Protein AF-A0A919TKI8-F1 (afdb_monomer)

Sequence (106 aa):
MTQDWRGAWTAALDELEMDVAAVEAMLADERRHAETPPADIWKPPTELGALPLELKPRADEILTRQLAAAQEIARRLTANRQQAAATARIETGEAVKRPVYLDCAM

Radius of gyration: 24.61 Å; Cα contacts (8 Å, |Δi|>4): 24; chains: 1; bounding box: 55×45×71 Å

Structure (mmCIF, N/CA/C/O backbone):
data_AF-A0A919TKI8-F1
#
_entry.id   AF-A0A919TKI8-F1
#
loop_
_atom_site.group_PDB
_atom_site.id
_atom_site.type_symbol
_atom_site.label_atom_id
_atom_site.label_alt_id
_atom_site.label_comp_id
_atom_site.label_asym_id
_atom_site.label_entity_id
_atom_site.label_seq_id
_atom_site.pdbx_PDB_ins_code
_atom_site.Cartn_x
_atom_site.Cartn_y
_atom_site.Cartn_z
_atom_site.occupancy
_atom_site.B_iso_or_equiv
_atom_site.auth_seq_id
_atom_site.auth_comp_id
_atom_site.auth_asym_id
_atom_site.auth_atom_id
_atom_site.pdbx_PDB_model_num
ATOM 1 N N . MET A 1 1 ? 21.133 -4.401 -24.191 1.00 53.56 1 MET A N 1
ATOM 2 C CA . MET A 1 1 ? 21.408 -4.029 -22.783 1.00 53.56 1 MET A CA 1
ATOM 3 C C . MET A 1 1 ? 20.347 -3.084 -22.208 1.00 53.56 1 MET A C 1
ATOM 5 O O . MET A 1 1 ? 19.854 -3.367 -21.134 1.00 53.56 1 MET A O 1
ATOM 9 N N . THR A 1 2 ? 19.896 -2.029 -22.902 1.00 58.88 2 THR A N 1
ATOM 10 C CA . THR A 1 2 ? 18.785 -1.154 -22.435 1.00 58.88 2 THR A CA 1
ATOM 11 C C . THR A 1 2 ? 17.415 -1.836 -22.364 1.00 58.88 2 THR A C 1
ATOM 13 O O . THR A 1 2 ? 16.582 -1.467 -21.541 1.00 58.88 2 THR A O 1
ATOM 16 N N . GLN A 1 3 ? 17.169 -2.829 -23.220 1.00 63.25 3 GLN A N 1
ATOM 17 C CA . GLN A 1 3 ? 15.913 -3.585 -23.228 1.00 63.25 3 GLN A CA 1
ATOM 18 C C . GLN A 1 3 ? 15.771 -4.506 -22.006 1.00 63.25 3 GLN A C 1
ATOM 20 O O . GLN A 1 3 ? 14.661 -4.703 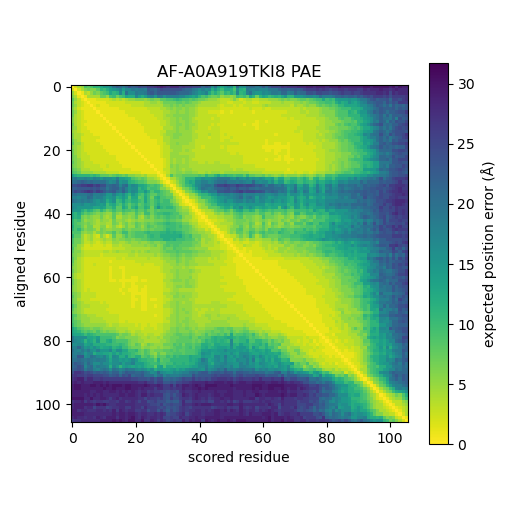-21.532 1.00 63.25 3 GLN A O 1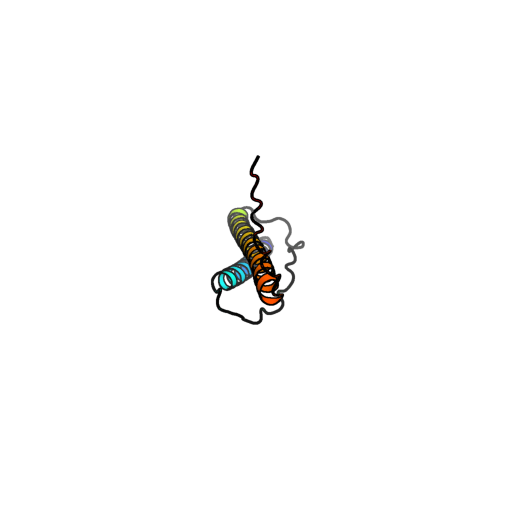
ATOM 25 N N . ASP A 1 4 ? 16.897 -4.978 -21.468 1.00 83.19 4 ASP A N 1
ATOM 26 C CA . ASP A 1 4 ? 16.961 -5.819 -20.269 1.00 83.19 4 ASP A CA 1
ATOM 27 C C . ASP A 1 4 ? 16.626 -4.999 -19.012 1.00 83.19 4 ASP A C 1
ATOM 29 O O . ASP A 1 4 ? 15.726 -5.330 -18.250 1.00 83.19 4 ASP A O 1
ATOM 33 N N . TRP A 1 5 ? 17.230 -3.813 -18.892 1.00 87.19 5 TRP A N 1
ATOM 34 C CA . TRP A 1 5 ? 16.924 -2.837 -17.842 1.00 87.19 5 TRP A CA 1
ATOM 35 C C . TRP A 1 5 ? 15.458 -2.368 -17.839 1.00 87.19 5 TRP A C 1
ATOM 37 O O . TRP A 1 5 ? 14.814 -2.352 -16.790 1.00 87.19 5 TRP A O 1
ATOM 47 N N . ARG A 1 6 ? 14.900 -2.011 -19.008 1.00 88.38 6 ARG A N 1
ATOM 48 C CA . ARG A 1 6 ? 13.478 -1.630 -19.111 1.00 88.38 6 ARG A CA 1
ATOM 49 C C . ARG A 1 6 ? 12.563 -2.809 -18.770 1.00 88.38 6 ARG A C 1
ATOM 51 O O . ARG A 1 6 ? 11.558 -2.611 -18.091 1.00 88.38 6 ARG A O 1
ATOM 58 N N . GLY A 1 7 ? 12.900 -4.011 -19.240 1.00 90.31 7 GLY A N 1
ATOM 59 C CA . GLY A 1 7 ? 12.157 -5.232 -18.930 1.00 90.31 7 GLY A CA 1
ATOM 60 C C . GLY A 1 7 ? 12.126 -5.505 -17.429 1.00 90.31 7 GLY A C 1
ATOM 61 O O . GLY A 1 7 ? 11.054 -5.731 -16.879 1.00 90.31 7 GLY A O 1
ATOM 62 N N . ALA A 1 8 ? 13.267 -5.365 -16.757 1.00 90.81 8 ALA A N 1
ATOM 63 C CA . ALA A 1 8 ? 13.376 -5.550 -15.316 1.00 90.81 8 ALA A CA 1
ATOM 64 C C . ALA A 1 8 ? 12.541 -4.529 -14.520 1.00 90.81 8 ALA A C 1
ATOM 66 O O . ALA A 1 8 ? 11.833 -4.909 -13.591 1.00 90.81 8 ALA A O 1
ATOM 67 N N . TRP A 1 9 ? 12.536 -3.251 -14.920 1.00 92.75 9 TRP A N 1
ATOM 68 C CA . TRP A 1 9 ? 11.639 -2.253 -14.319 1.00 92.75 9 TRP A CA 1
ATOM 69 C C . TRP A 1 9 ? 10.163 -2.533 -14.580 1.00 92.75 9 TRP A C 1
ATOM 71 O O . TRP A 1 9 ? 9.334 -2.292 -13.709 1.00 92.75 9 TRP A O 1
ATOM 81 N N . THR A 1 10 ? 9.827 -3.029 -15.768 1.00 93.31 10 THR A N 1
ATOM 82 C CA . THR A 1 10 ? 8.441 -3.372 -16.105 1.00 93.31 10 THR A CA 1
ATOM 83 C C . THR A 1 10 ? 7.957 -4.521 -15.226 1.00 93.31 10 THR A C 1
ATOM 85 O O . THR A 1 10 ? 6.923 -4.374 -14.589 1.00 93.31 10 THR A O 1
ATOM 88 N N . ALA A 1 11 ? 8.752 -5.587 -15.102 1.00 92.31 11 ALA A N 1
ATOM 89 C CA . ALA A 1 11 ? 8.444 -6.724 -14.238 1.00 92.31 11 ALA A CA 1
ATOM 90 C C . ALA A 1 11 ? 8.302 -6.311 -12.764 1.00 92.31 11 ALA A C 1
ATOM 92 O O . ALA A 1 11 ? 7.338 -6.692 -12.109 1.00 92.31 11 ALA A O 1
ATOM 93 N N . ALA A 1 12 ? 9.201 -5.460 -12.259 1.00 91.94 12 ALA A N 1
ATOM 94 C CA . ALA A 1 12 ? 9.112 -4.962 -10.887 1.00 91.94 12 ALA A CA 1
ATOM 95 C C . ALA A 1 12 ? 7.843 -4.125 -10.633 1.00 91.94 12 ALA A C 1
ATOM 97 O O . ALA A 1 12 ? 7.261 -4.192 -9.552 1.00 91.94 12 ALA A O 1
ATOM 98 N N . LEU A 1 13 ? 7.403 -3.327 -11.615 1.00 94.00 13 LEU A N 1
ATOM 99 C CA . LEU A 1 13 ? 6.144 -2.582 -11.516 1.00 94.00 13 LEU A CA 1
ATOM 100 C C . LEU A 1 13 ? 4.915 -3.490 -11.668 1.00 94.00 13 LEU A C 1
ATOM 102 O O . LEU A 1 13 ? 3.908 -3.218 -11.023 1.00 94.00 13 LEU A O 1
ATOM 106 N N . ASP A 1 14 ? 4.994 -4.554 -12.475 1.00 95.00 14 ASP A N 1
ATOM 107 C CA . ASP A 1 14 ? 3.930 -5.557 -12.607 1.00 95.00 14 ASP A CA 1
ATOM 108 C C . ASP A 1 14 ? 3.696 -6.282 -11.272 1.00 95.00 14 ASP A C 1
ATOM 110 O O . ASP A 1 14 ? 2.560 -6.361 -10.807 1.00 95.00 14 ASP A O 1
ATOM 114 N N . GLU A 1 15 ? 4.766 -6.745 -10.618 1.00 91.88 15 GLU A N 1
ATOM 115 C CA . GLU A 1 15 ? 4.695 -7.376 -9.292 1.00 91.88 15 GLU A CA 1
ATOM 116 C C . GLU A 1 15 ? 4.077 -6.428 -8.254 1.00 91.88 15 GLU A C 1
ATOM 118 O O . GLU A 1 15 ? 3.133 -6.794 -7.552 1.00 91.88 15 GLU A O 1
ATOM 123 N N . LEU A 1 16 ? 4.536 -5.171 -8.217 1.00 91.94 16 LEU A N 1
ATOM 124 C CA . LEU A 1 16 ? 4.009 -4.172 -7.287 1.00 91.94 16 LEU A CA 1
ATOM 125 C C . LEU A 1 16 ? 2.521 -3.881 -7.522 1.00 91.94 16 LEU A C 1
ATOM 127 O O . LEU A 1 16 ? 1.758 -3.687 -6.578 1.00 91.94 16 LEU A O 1
ATOM 131 N N . GLU A 1 17 ? 2.097 -3.834 -8.781 1.00 95.00 17 GLU A N 1
ATOM 132 C CA . GLU A 1 17 ? 0.701 -3.617 -9.147 1.00 95.00 17 GLU A CA 1
ATOM 133 C C . GLU A 1 17 ? -0.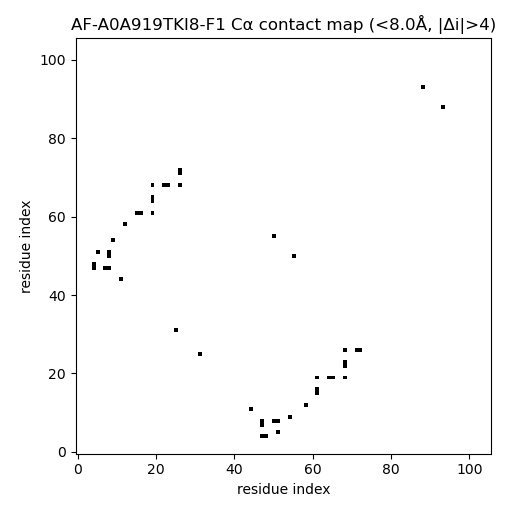192 -4.801 -8.753 1.00 95.00 17 GLU A C 1
ATOM 135 O O . GLU A 1 17 ? -1.315 -4.587 -8.284 1.00 95.00 17 GLU A O 1
ATOM 140 N N . MET A 1 18 ? 0.310 -6.033 -8.883 1.00 93.25 18 MET A N 1
ATOM 141 C CA . MET A 1 18 ? -0.382 -7.238 -8.420 1.00 93.25 18 MET A CA 1
ATOM 142 C C . MET A 1 18 ? -0.582 -7.227 -6.901 1.00 93.25 18 MET A C 1
ATOM 144 O O . MET A 1 18 ? -1.692 -7.497 -6.434 1.00 93.25 18 MET A O 1
ATOM 148 N N . ASP A 1 19 ? 0.446 -6.850 -6.139 1.00 90.75 19 ASP A N 1
ATOM 149 C CA . ASP A 1 19 ? 0.361 -6.732 -4.679 1.00 90.75 19 ASP A CA 1
ATOM 150 C C . ASP A 1 19 ? -0.674 -5.682 -4.256 1.00 90.75 19 ASP A C 1
ATOM 152 O O . ASP A 1 19 ? -1.509 -5.922 -3.379 1.00 90.75 19 ASP A O 1
ATOM 156 N N . VAL A 1 20 ? -0.675 -4.521 -4.917 1.00 93.19 20 VAL A N 1
ATOM 157 C CA . VAL A 1 20 ? -1.652 -3.455 -4.650 1.00 93.19 20 VAL A CA 1
ATOM 158 C C . VAL A 1 20 ? -3.072 -3.917 -4.960 1.00 93.19 20 VAL A C 1
ATOM 160 O O . VAL A 1 20 ? -3.966 -3.716 -4.139 1.00 93.19 20 VAL A O 1
ATOM 163 N N . ALA A 1 21 ? -3.285 -4.584 -6.097 1.00 93.44 21 ALA A N 1
ATOM 164 C CA . ALA A 1 21 ? -4.592 -5.122 -6.461 1.00 93.44 21 ALA A CA 1
ATOM 165 C C . ALA A 1 21 ? -5.086 -6.174 -5.451 1.00 93.44 21 ALA A C 1
ATOM 167 O O . ALA A 1 21 ? -6.274 -6.205 -5.121 1.00 93.44 21 ALA A O 1
ATOM 168 N N . ALA A 1 22 ? -4.187 -7.007 -4.917 1.00 89.94 22 ALA A N 1
ATOM 169 C CA . ALA A 1 22 ? -4.525 -7.968 -3.873 1.00 89.94 22 ALA A CA 1
ATOM 170 C C . ALA A 1 22 ? -4.985 -7.264 -2.584 1.00 89.94 22 ALA A C 1
ATOM 172 O O . ALA A 1 22 ? -6.033 -7.615 -2.037 1.00 89.94 22 ALA A O 1
ATOM 173 N N . VAL A 1 23 ? -4.262 -6.231 -2.136 1.00 89.50 23 VAL A N 1
ATOM 174 C CA . VAL A 1 23 ? -4.638 -5.430 -0.957 1.00 89.50 23 VAL A CA 1
ATOM 175 C C . VAL A 1 23 ? -5.977 -4.721 -1.169 1.00 89.50 23 VAL A C 1
ATOM 177 O O . VAL A 1 23 ? -6.839 -4.754 -0.291 1.00 89.50 23 VAL A O 1
ATOM 180 N N . GLU A 1 24 ? -6.192 -4.110 -2.333 1.00 92.44 24 GLU A N 1
ATOM 181 C CA . GLU A 1 24 ? -7.459 -3.459 -2.681 1.00 92.44 24 GLU A CA 1
ATOM 182 C C . GLU A 1 24 ? -8.627 -4.457 -2.672 1.00 92.44 24 GLU A C 1
ATOM 184 O O . GLU A 1 24 ? -9.682 -4.165 -2.108 1.00 92.44 24 GLU A O 1
ATOM 189 N N . ALA A 1 25 ? -8.435 -5.663 -3.215 1.00 90.12 25 ALA A N 1
ATOM 190 C CA . ALA A 1 25 ? -9.448 -6.717 -3.198 1.00 90.12 25 ALA A CA 1
ATOM 191 C C . ALA A 1 25 ? -9.757 -7.218 -1.776 1.00 90.12 25 ALA A C 1
ATOM 193 O O . ALA A 1 25 ? -10.908 -7.528 -1.466 1.00 90.12 25 ALA A O 1
ATOM 194 N N . MET A 1 26 ? -8.751 -7.286 -0.899 1.00 86.56 26 MET A N 1
ATOM 195 C CA . MET A 1 26 ? -8.947 -7.613 0.517 1.00 86.56 26 MET A CA 1
ATOM 196 C C . MET A 1 26 ? -9.709 -6.511 1.257 1.00 86.56 26 MET A C 1
ATOM 198 O O . MET A 1 26 ? -10.565 -6.805 2.085 1.00 86.56 26 MET A O 1
ATOM 202 N N . LEU A 1 27 ? -9.436 -5.241 0.950 1.00 87.88 27 LEU A N 1
ATOM 203 C CA . LEU A 1 27 ? -10.178 -4.114 1.514 1.00 87.88 27 LEU A CA 1
ATOM 204 C C . LEU A 1 27 ? -11.623 -4.065 1.002 1.00 87.88 27 LEU A C 1
ATOM 206 O O . LEU A 1 27 ? -12.532 -3.746 1.768 1.00 87.88 27 LEU A O 1
ATOM 210 N N . ALA A 1 28 ? -11.861 -4.388 -0.267 1.00 88.38 28 ALA A N 1
ATOM 211 C CA . ALA A 1 28 ? -13.211 -4.440 -0.822 1.00 88.38 28 ALA A CA 1
ATOM 212 C C . ALA A 1 28 ? -14.059 -5.558 -0.189 1.00 88.38 28 ALA A C 1
ATOM 214 O O . ALA A 1 28 ? -15.268 -5.398 -0.030 1.00 88.38 28 ALA A O 1
ATOM 215 N N . ASP A 1 29 ? -13.437 -6.671 0.203 1.00 84.00 29 ASP A N 1
ATOM 216 C CA . ASP A 1 29 ? -14.137 -7.821 0.768 1.00 84.00 29 ASP A CA 1
ATOM 217 C C . ASP A 1 29 ? -14.140 -7.824 2.306 1.00 84.00 29 ASP A C 1
ATOM 219 O O . ASP A 1 29 ? -13.434 -8.589 2.963 1.00 84.00 29 ASP A O 1
ATOM 223 N N . GLU A 1 30 ? -14.989 -6.974 2.892 1.00 66.62 30 GLU A N 1
ATOM 224 C CA . GLU A 1 30 ? -15.172 -6.830 4.349 1.00 66.62 30 GLU A CA 1
ATOM 225 C C . GLU A 1 30 ? -15.565 -8.128 5.076 1.00 66.62 30 GLU A C 1
ATOM 227 O O . GLU A 1 30 ? -15.435 -8.220 6.297 1.00 66.62 30 GLU A O 1
ATOM 232 N N . ARG A 1 31 ? -16.082 -9.126 4.349 1.00 61.94 31 ARG A N 1
ATOM 233 C CA . ARG A 1 31 ? -16.670 -10.343 4.922 1.00 61.94 31 ARG A CA 1
ATOM 234 C C . ARG A 1 31 ? -15.659 -11.480 5.054 1.00 61.94 31 ARG A C 1
ATOM 236 O O . ARG A 1 31 ? -15.889 -12.408 5.833 1.00 61.94 31 ARG A O 1
ATOM 243 N N . ARG A 1 32 ? -14.566 -11.451 4.288 1.00 59.47 32 ARG A N 1
ATOM 244 C CA . ARG A 1 32 ? -13.548 -12.499 4.344 1.00 59.47 32 ARG A CA 1
ATOM 245 C C . ARG A 1 32 ? -12.668 -12.311 5.578 1.00 59.47 32 ARG A C 1
ATOM 247 O O . ARG A 1 32 ? -11.659 -11.619 5.544 1.00 59.47 32 ARG A O 1
ATOM 254 N N . HIS A 1 33 ? -12.974 -13.066 6.633 1.00 55.84 33 HIS A N 1
ATOM 255 C CA . HIS A 1 33 ? -11.966 -13.552 7.584 1.00 55.84 33 HIS A CA 1
ATOM 256 C C . HIS A 1 33 ? -11.066 -14.591 6.895 1.00 55.84 33 HIS A C 1
ATOM 258 O O . HIS A 1 33 ? -10.961 -15.731 7.338 1.00 55.84 33 HIS A O 1
ATOM 264 N N . ALA A 1 34 ? -10.498 -14.248 5.740 1.00 57.22 34 ALA A N 1
ATOM 265 C CA . ALA A 1 34 ? -9.483 -15.089 5.142 1.00 57.22 34 ALA A CA 1
ATOM 266 C C . ALA A 1 34 ? -8.245 -14.990 6.034 1.00 57.22 34 ALA A C 1
ATOM 268 O O . ALA A 1 34 ? -7.859 -13.891 6.435 1.00 57.22 34 ALA A O 1
ATOM 269 N N . GLU A 1 35 ? -7.639 -16.131 6.356 1.00 59.62 35 GLU A N 1
ATOM 270 C CA . GLU A 1 35 ? -6.271 -16.147 6.859 1.00 59.62 35 GLU A CA 1
ATOM 271 C C . GLU A 1 35 ? -5.411 -15.433 5.818 1.00 59.62 35 GLU A C 1
ATOM 273 O O . GLU A 1 35 ? -5.172 -15.957 4.731 1.00 59.62 35 GLU A O 1
ATOM 278 N N . THR A 1 36 ? -5.030 -14.190 6.111 1.00 63.66 36 THR A N 1
ATOM 279 C CA . THR A 1 36 ? -4.105 -13.436 5.274 1.00 63.66 36 THR A CA 1
ATOM 280 C C . THR A 1 36 ? -2.774 -14.174 5.325 1.00 63.66 36 THR A C 1
ATOM 282 O O . THR A 1 36 ? -2.186 -14.251 6.411 1.00 63.66 36 THR A O 1
ATOM 285 N N . PRO A 1 37 ? -2.282 -14.726 4.200 1.00 63.34 37 PRO A N 1
ATOM 286 C CA . PRO A 1 37 ? -0.940 -15.277 4.164 1.00 63.34 37 PRO A CA 1
ATOM 287 C C . PRO A 1 37 ? 0.044 -14.190 4.613 1.00 63.34 37 PRO A C 1
ATOM 289 O O . PRO A 1 37 ? -0.191 -13.015 4.315 1.00 63.34 37 PRO A O 1
ATOM 292 N N . PRO A 1 38 ? 1.122 -14.533 5.335 1.00 64.69 38 PRO A N 1
ATOM 293 C CA . PRO A 1 38 ? 2.130 -13.548 5.697 1.00 64.69 38 PRO A CA 1
ATOM 294 C C . PRO A 1 38 ? 2.617 -12.850 4.424 1.00 64.69 38 PRO A C 1
ATOM 296 O O . PRO A 1 38 ? 3.133 -13.497 3.517 1.00 64.69 38 PRO A O 1
ATOM 299 N N . ALA A 1 39 ? 2.382 -11.540 4.346 1.00 68.12 39 ALA A N 1
ATOM 300 C CA . ALA A 1 39 ? 2.833 -10.739 3.222 1.00 68.12 39 ALA A CA 1
ATOM 301 C C . ALA A 1 39 ? 4.359 -10.648 3.274 1.00 68.12 39 ALA A C 1
ATOM 303 O O . ALA A 1 39 ? 4.926 -10.316 4.322 1.00 68.12 39 ALA A O 1
ATOM 304 N N . ASP A 1 40 ? 5.015 -10.931 2.151 1.00 78.19 40 ASP A N 1
ATOM 305 C CA . ASP A 1 40 ? 6.440 -10.667 2.031 1.00 78.19 40 ASP A CA 1
ATOM 306 C C . ASP A 1 40 ? 6.687 -9.161 2.167 1.00 78.19 40 ASP A C 1
ATOM 308 O O . ASP A 1 40 ? 5.962 -8.323 1.626 1.00 78.19 40 ASP A O 1
ATOM 312 N N . ILE A 1 41 ? 7.710 -8.801 2.943 1.00 81.06 41 ILE A N 1
ATOM 313 C CA . ILE A 1 41 ? 8.070 -7.397 3.138 1.00 81.06 41 ILE A CA 1
ATOM 314 C C . ILE A 1 41 ? 8.606 -6.875 1.808 1.00 81.06 41 ILE A C 1
ATOM 316 O O . ILE A 1 41 ? 9.683 -7.295 1.375 1.00 81.06 41 ILE A O 1
ATOM 320 N N . TRP A 1 42 ? 7.877 -5.938 1.196 1.00 80.88 42 TRP A N 1
ATOM 321 C CA . TRP A 1 42 ? 8.305 -5.283 -0.036 1.00 80.88 42 TRP A CA 1
ATOM 322 C C . TRP A 1 42 ? 9.699 -4.669 0.132 1.00 80.88 42 TRP A C 1
ATOM 324 O O . TRP A 1 42 ? 9.969 -3.933 1.087 1.00 80.88 42 TRP A O 1
ATOM 334 N N . LYS A 1 43 ? 10.592 -4.975 -0.813 1.00 81.69 43 LYS A N 1
ATOM 335 C CA . LYS A 1 43 ? 11.945 -4.422 -0.873 1.00 81.69 43 LYS A CA 1
ATOM 336 C C . LYS A 1 43 ? 12.087 -3.619 -2.160 1.00 81.69 43 LYS A C 1
ATOM 338 O O . LYS A 1 43 ? 11.828 -4.166 -3.231 1.00 81.69 43 LYS A O 1
ATOM 343 N N . PRO A 1 44 ? 12.514 -2.349 -2.085 1.00 78.75 44 PRO A N 1
ATOM 344 C CA . PRO A 1 44 ? 12.712 -1.554 -3.281 1.00 78.75 44 PRO A CA 1
ATOM 345 C C . PRO A 1 44 ? 13.834 -2.173 -4.127 1.00 78.75 44 PRO A C 1
ATOM 347 O O . PRO A 1 44 ? 14.877 -2.548 -3.580 1.00 78.75 44 PRO A O 1
ATOM 350 N N . PRO A 1 45 ? 13.656 -2.270 -5.451 1.00 81.25 45 PRO A N 1
ATOM 351 C CA . PRO A 1 45 ? 14.661 -2.862 -6.316 1.00 81.25 45 PRO A CA 1
ATOM 352 C C . PRO A 1 45 ? 15.798 -1.855 -6.574 1.00 81.25 45 PRO A C 1
ATOM 354 O O . PRO A 1 45 ? 15.762 -1.066 -7.516 1.00 81.25 45 PRO A O 1
ATOM 357 N N . THR A 1 46 ? 16.815 -1.859 -5.706 1.00 80.44 46 THR A N 1
ATOM 358 C CA . THR A 1 46 ? 17.954 -0.916 -5.743 1.00 80.44 46 THR A CA 1
ATOM 359 C C . THR A 1 46 ? 18.927 -1.170 -6.891 1.00 80.44 46 THR A C 1
ATOM 361 O O . THR A 1 46 ? 19.592 -0.246 -7.351 1.00 80.44 46 THR A O 1
ATOM 364 N N . GLU A 1 47 ? 18.981 -2.404 -7.390 1.00 83.56 47 GLU A N 1
ATOM 365 C CA . GLU A 1 47 ? 19.948 -2.833 -8.409 1.00 83.56 47 GLU A CA 1
ATOM 366 C C . GLU A 1 47 ? 19.501 -2.520 -9.848 1.00 83.56 47 GLU A C 1
ATOM 368 O O . GLU A 1 47 ? 20.256 -2.723 -10.796 1.00 83.56 47 GLU A O 1
ATOM 373 N N . LEU A 1 48 ? 18.280 -2.003 -10.038 1.00 83.19 48 LEU A N 1
ATOM 374 C CA . LEU A 1 48 ? 17.708 -1.741 -11.364 1.00 83.19 48 LEU A CA 1
ATOM 375 C C . LEU A 1 48 ? 18.157 -0.409 -11.982 1.00 83.19 48 LEU A C 1
ATOM 377 O O . LEU A 1 48 ? 17.695 -0.049 -13.061 1.00 83.19 48 LEU A O 1
ATOM 381 N N . GLY A 1 49 ? 19.041 0.355 -11.340 1.00 84.94 49 GLY A N 1
ATOM 382 C CA . GLY A 1 49 ? 19.445 1.678 -11.830 1.00 84.94 49 GLY A CA 1
ATOM 383 C C . GLY A 1 49 ? 18.297 2.697 -11.804 1.00 84.94 49 GLY A C 1
ATOM 384 O O . GLY A 1 49 ? 17.340 2.551 -11.053 1.00 84.94 49 GLY A O 1
ATOM 385 N N . ALA A 1 50 ? 18.385 3.769 -12.597 1.00 87.44 50 ALA A N 1
ATOM 386 C CA . ALA A 1 50 ? 17.337 4.798 -12.626 1.00 87.44 50 ALA A CA 1
ATOM 387 C C . ALA A 1 50 ? 16.010 4.253 -13.192 1.00 87.44 50 ALA A C 1
ATOM 389 O O . ALA A 1 50 ? 16.017 3.298 -13.960 1.00 87.44 50 ALA A O 1
ATOM 390 N N . LEU A 1 51 ? 14.877 4.877 -12.862 1.00 87.25 51 LEU A N 1
ATOM 391 C CA . LEU A 1 51 ? 13.584 4.552 -13.473 1.00 87.25 51 LEU A CA 1
ATOM 392 C C . LEU A 1 51 ? 13.494 5.169 -14.887 1.00 87.25 51 LEU A C 1
ATOM 394 O O . LEU A 1 51 ? 13.721 6.376 -15.029 1.00 87.25 51 LEU A O 1
ATOM 398 N N . PRO A 1 52 ? 13.127 4.404 -15.934 1.00 91.25 52 PRO A N 1
ATOM 399 C CA . PRO A 1 52 ? 12.845 4.959 -17.256 1.00 91.25 52 PRO A CA 1
ATOM 400 C C . PRO A 1 52 ? 11.709 5.993 -17.218 1.00 91.25 52 PRO A C 1
ATOM 402 O O . PRO A 1 52 ? 10.639 5.727 -16.673 1.00 91.25 52 PRO A O 1
ATOM 405 N N . LEU A 1 53 ? 11.903 7.155 -17.853 1.00 91.19 53 LEU A N 1
ATOM 406 C CA . LEU A 1 53 ? 10.936 8.267 -17.817 1.00 91.19 53 LEU A CA 1
ATOM 407 C C . LEU A 1 53 ? 9.549 7.884 -18.368 1.00 91.19 53 LEU A C 1
ATOM 409 O O . LEU A 1 53 ? 8.536 8.371 -17.881 1.00 91.19 53 LEU A O 1
ATOM 413 N N . GLU A 1 54 ? 9.505 6.973 -19.340 1.00 91.69 54 GLU A N 1
ATOM 414 C CA . GLU A 1 54 ? 8.272 6.421 -19.925 1.00 91.69 54 GLU A CA 1
ATOM 415 C C . GLU A 1 54 ? 7.415 5.664 -18.895 1.00 91.69 54 GLU A C 1
ATOM 417 O O . GLU A 1 54 ? 6.192 5.663 -18.994 1.00 91.69 54 GLU A O 1
ATOM 422 N N . LEU A 1 55 ? 8.049 5.039 -17.896 1.00 92.69 55 LEU A N 1
ATOM 423 C CA . LEU A 1 55 ? 7.377 4.273 -16.842 1.00 92.69 55 LEU A CA 1
ATOM 424 C C . LEU A 1 55 ? 6.988 5.141 -15.640 1.00 92.69 55 LEU A C 1
ATOM 426 O O . LEU A 1 55 ? 6.254 4.680 -14.767 1.00 92.69 55 LEU A O 1
ATOM 430 N N . LYS A 1 56 ? 7.443 6.400 -15.590 1.00 93.94 56 LYS A N 1
ATOM 431 C CA . LYS A 1 56 ? 7.144 7.317 -14.486 1.00 93.94 56 LYS A CA 1
ATOM 432 C C . LYS A 1 56 ? 5.638 7.488 -14.234 1.00 93.94 56 LYS A C 1
ATOM 434 O O . LYS A 1 56 ? 5.251 7.347 -13.077 1.00 93.94 56 LYS A O 1
ATOM 439 N N . PRO A 1 57 ? 4.781 7.743 -15.245 1.00 96.38 57 PRO A N 1
ATOM 440 C CA . PRO A 1 57 ? 3.347 7.916 -15.004 1.00 96.38 57 PRO A CA 1
ATOM 441 C C . PRO A 1 57 ? 2.712 6.679 -14.362 1.00 96.38 57 PRO A C 1
ATOM 443 O O . PRO A 1 57 ? 1.918 6.804 -13.437 1.00 96.38 57 PRO A O 1
ATOM 446 N N . ARG A 1 58 ? 3.129 5.486 -14.803 1.00 96.06 58 ARG A N 1
ATOM 447 C CA . ARG A 1 58 ? 2.666 4.210 -14.250 1.00 96.06 58 ARG A CA 1
ATOM 448 C C . ARG A 1 58 ? 3.105 4.032 -12.794 1.00 96.06 58 ARG A C 1
ATOM 450 O O . ARG A 1 58 ? 2.303 3.650 -11.951 1.00 96.06 58 ARG A O 1
ATOM 457 N N . ALA A 1 59 ? 4.362 4.340 -12.482 1.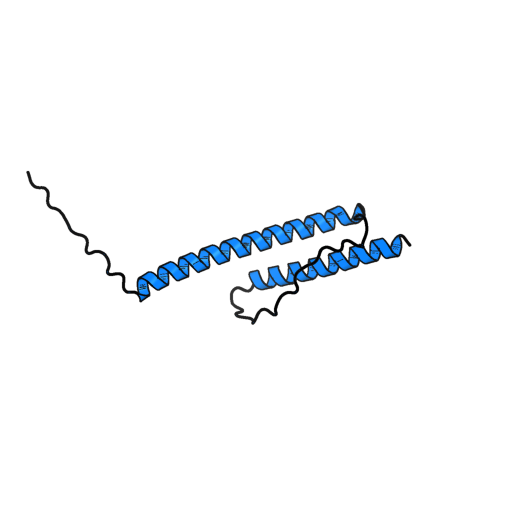00 94.75 59 ALA A N 1
ATOM 458 C CA . ALA A 1 59 ? 4.862 4.277 -11.109 1.00 94.75 59 ALA A CA 1
ATOM 459 C C . ALA A 1 59 ? 4.131 5.264 -10.177 1.00 94.75 59 ALA A C 1
ATOM 461 O O . ALA A 1 59 ? 3.795 4.907 -9.048 1.00 94.75 59 ALA A O 1
ATOM 462 N N . ASP A 1 60 ? 3.843 6.480 -10.653 1.00 96.62 60 ASP A N 1
ATOM 463 C CA . ASP A 1 60 ? 3.101 7.491 -9.889 1.00 96.62 60 ASP A CA 1
ATOM 464 C C . ASP A 1 60 ? 1.640 7.047 -9.625 1.00 96.62 60 ASP A C 1
ATOM 466 O O . ASP A 1 60 ? 1.098 7.285 -8.539 1.00 96.62 60 ASP A O 1
ATOM 470 N N . GLU A 1 61 ? 1.004 6.353 -10.576 1.00 97.62 61 GLU A N 1
ATOM 471 C CA . GLU A 1 61 ? -0.335 5.769 -10.408 1.00 97.62 61 GLU A CA 1
ATOM 472 C C . GLU A 1 61 ? -0.347 4.655 -9.352 1.00 97.62 61 GLU A C 1
ATOM 474 O O . GLU A 1 61 ? -1.182 4.672 -8.441 1.00 97.62 61 GLU A O 1
ATOM 479 N N . ILE A 1 62 ? 0.619 3.733 -9.415 1.00 95.75 62 ILE A N 1
ATOM 480 C CA . ILE A 1 62 ? 0.773 2.663 -8.419 1.00 95.75 62 ILE A CA 1
ATOM 481 C C . ILE A 1 62 ? 0.982 3.262 -7.021 1.00 95.75 62 ILE A C 1
ATOM 483 O O . ILE A 1 62 ? 0.304 2.865 -6.072 1.00 95.75 62 ILE A O 1
ATOM 487 N N . LEU A 1 63 ? 1.855 4.267 -6.887 1.00 95.06 63 LEU A N 1
ATOM 488 C CA . LEU A 1 63 ? 2.095 4.947 -5.610 1.00 95.06 63 LEU A CA 1
ATOM 489 C C . LEU A 1 63 ? 0.824 5.614 -5.065 1.00 95.06 63 LEU A C 1
ATOM 491 O O . LEU A 1 63 ? 0.534 5.537 -3.870 1.00 95.06 63 LEU A O 1
ATOM 495 N N . THR A 1 64 ? 0.043 6.253 -5.935 1.00 97.88 64 THR A N 1
ATOM 496 C CA . THR A 1 64 ? -1.224 6.885 -5.546 1.00 97.88 64 THR A CA 1
ATOM 497 C C . THR A 1 64 ? -2.190 5.861 -4.946 1.00 97.88 64 THR A C 1
ATOM 499 O O . THR A 1 64 ? -2.765 6.096 -3.879 1.00 97.88 64 THR A O 1
ATOM 502 N N . ARG A 1 65 ? -2.320 4.694 -5.585 1.00 97.12 65 ARG A N 1
ATOM 503 C CA . ARG A 1 65 ? -3.156 3.584 -5.106 1.00 97.12 65 ARG A CA 1
ATOM 504 C C . ARG A 1 65 ? -2.650 3.005 -3.785 1.00 97.12 65 ARG A C 1
ATOM 506 O O . ARG A 1 65 ? -3.440 2.808 -2.862 1.00 97.12 65 ARG A O 1
ATOM 513 N N . GLN A 1 66 ? -1.336 2.837 -3.637 1.00 95.44 66 GLN A N 1
ATOM 514 C CA . GLN A 1 66 ? -0.718 2.402 -2.378 1.00 95.44 66 GLN A CA 1
ATOM 515 C C . GLN A 1 66 ? -1.051 3.330 -1.210 1.00 95.44 66 GLN A C 1
ATOM 517 O O . GLN A 1 66 ? -1.438 2.864 -0.137 1.00 95.44 66 GLN A O 1
ATOM 522 N N . LEU A 1 67 ? -0.934 4.645 -1.409 1.00 96.69 67 LEU A N 1
ATOM 523 C CA . LEU A 1 67 ? -1.253 5.627 -0.373 1.00 96.69 67 LEU A CA 1
ATOM 524 C C . LEU A 1 67 ? -2.742 5.606 -0.009 1.00 96.69 67 LEU A C 1
ATOM 526 O O . LEU A 1 67 ? -3.081 5.682 1.174 1.00 96.69 67 LEU A O 1
ATOM 530 N N . ALA A 1 68 ? -3.627 5.449 -0.997 1.00 96.81 68 ALA A N 1
ATOM 531 C CA . ALA A 1 68 ? -5.062 5.321 -0.759 1.00 96.81 68 ALA A CA 1
ATOM 532 C C . ALA A 1 68 ? -5.399 4.059 0.059 1.00 96.81 68 ALA A C 1
ATOM 534 O O . ALA A 1 68 ? -6.139 4.144 1.045 1.00 96.81 68 ALA A O 1
ATOM 535 N N . ALA A 1 69 ? -4.807 2.913 -0.291 1.00 93.75 69 ALA A N 1
ATOM 536 C CA . ALA A 1 69 ? -4.967 1.661 0.446 1.00 93.75 69 ALA A CA 1
ATOM 537 C C . ALA A 1 69 ? -4.427 1.771 1.882 1.00 93.75 69 ALA A C 1
ATOM 539 O O . ALA A 1 69 ? -5.123 1.417 2.835 1.00 93.75 69 ALA A O 1
ATOM 540 N N . ALA A 1 70 ? -3.232 2.340 2.071 1.00 93.19 70 ALA A N 1
ATOM 541 C CA . ALA A 1 70 ? -2.652 2.566 3.395 1.00 93.19 70 ALA A CA 1
ATOM 542 C C . ALA A 1 70 ? -3.538 3.473 4.268 1.00 93.19 70 ALA A C 1
ATOM 544 O O . ALA A 1 70 ? -3.748 3.201 5.455 1.00 93.19 70 ALA A O 1
ATOM 545 N N . GLN A 1 71 ? -4.109 4.527 3.679 1.00 95.50 71 GLN A N 1
ATOM 546 C CA . GLN A 1 71 ? -5.034 5.419 4.373 1.00 95.50 71 GLN A CA 1
ATOM 547 C C . GLN A 1 71 ? -6.328 4.700 4.779 1.00 95.50 71 GLN A C 1
ATOM 549 O O . GLN A 1 71 ? -6.851 4.944 5.868 1.00 95.50 71 GLN A O 1
ATOM 554 N N . GLU A 1 72 ? -6.866 3.831 3.924 1.00 93.06 72 GLU A N 1
ATOM 555 C CA . GLU A 1 72 ? -8.046 3.022 4.239 1.00 93.06 72 GLU A CA 1
ATOM 556 C C . GLU A 1 72 ? -7.764 2.029 5.374 1.00 93.06 72 GLU A C 1
ATOM 558 O O . GLU A 1 72 ? -8.534 1.956 6.333 1.00 93.06 72 GLU A O 1
ATOM 563 N N . ILE A 1 73 ? -6.618 1.342 5.336 1.00 90.81 73 ILE A N 1
ATOM 564 C CA . ILE A 1 73 ? -6.180 0.433 6.405 1.00 90.81 73 ILE A CA 1
ATOM 565 C C . ILE A 1 73 ? -6.105 1.176 7.745 1.00 90.81 73 ILE A C 1
ATOM 567 O O . ILE A 1 73 ? -6.659 0.715 8.747 1.00 90.81 73 ILE A O 1
ATOM 571 N N . ALA A 1 74 ? -5.472 2.352 7.776 1.00 90.88 74 ALA A N 1
ATOM 572 C CA . ALA A 1 74 ? -5.353 3.157 8.991 1.00 90.88 74 ALA A CA 1
ATOM 573 C C . ALA A 1 74 ? -6.722 3.612 9.535 1.00 90.88 74 ALA A C 1
ATOM 575 O O . ALA A 1 74 ? -6.957 3.578 10.752 1.00 90.88 74 ALA A O 1
ATOM 576 N N . ARG A 1 75 ? -7.646 3.998 8.642 1.00 91.44 75 ARG A N 1
ATOM 577 C CA . ARG A 1 75 ? -9.026 4.362 9.001 1.00 91.44 75 ARG A CA 1
ATOM 578 C C . ARG A 1 75 ? -9.765 3.187 9.637 1.00 91.44 75 ARG A C 1
ATOM 580 O O . ARG A 1 75 ? -10.298 3.335 10.739 1.00 91.44 75 ARG A O 1
ATOM 587 N N . ARG A 1 76 ? -9.732 2.010 9.008 1.00 89.62 76 ARG A N 1
ATOM 588 C CA . ARG A 1 76 ? -10.388 0.797 9.525 1.00 89.62 76 ARG A CA 1
ATOM 589 C C . ARG A 1 76 ? -9.798 0.330 10.849 1.00 89.62 76 ARG A C 1
ATOM 591 O O . ARG A 1 76 ? -10.553 -0.002 11.759 1.00 89.62 76 ARG A O 1
ATOM 598 N N . LEU A 1 77 ? -8.473 0.369 11.004 1.00 88.12 77 LEU A N 1
ATOM 599 C CA . LEU A 1 77 ? -7.812 0.017 12.264 1.00 88.12 77 LEU A CA 1
ATOM 600 C C . LEU A 1 77 ? -8.259 0.931 13.415 1.00 88.12 77 LEU A C 1
ATOM 602 O O . LEU A 1 77 ? -8.495 0.467 14.531 1.00 88.12 77 LEU A O 1
ATOM 606 N N . THR A 1 78 ? -8.403 2.228 13.143 1.00 89.12 78 THR A N 1
ATOM 607 C CA . THR A 1 78 ? -8.869 3.204 14.137 1.00 89.12 78 THR A CA 1
ATOM 608 C C . THR A 1 78 ? -10.327 2.951 14.527 1.00 89.12 78 THR A C 1
ATOM 610 O O . THR A 1 78 ? -10.636 2.909 15.719 1.00 89.12 78 THR A O 1
ATOM 613 N N . ALA A 1 79 ? -11.208 2.718 13.549 1.00 85.19 79 ALA A N 1
ATOM 614 C CA . ALA A 1 79 ? -12.614 2.397 13.794 1.00 85.19 79 ALA A CA 1
ATOM 615 C C . ALA A 1 79 ? -12.774 1.091 14.594 1.00 85.19 79 ALA A C 1
ATOM 617 O O . ALA A 1 79 ? -13.516 1.056 15.575 1.00 85.19 79 ALA A O 1
ATOM 618 N N . ASN A 1 80 ? -12.014 0.049 14.244 1.00 84.75 80 ASN A N 1
ATOM 619 C CA . ASN A 1 80 ? -12.025 -1.233 14.949 1.00 84.75 80 ASN A CA 1
ATOM 620 C C . ASN A 1 80 ? -11.611 -1.075 16.427 1.00 84.75 80 ASN A C 1
ATOM 622 O O . ASN A 1 80 ? -12.299 -1.567 17.319 1.00 84.75 80 ASN A O 1
ATOM 626 N N . ARG A 1 81 ? -10.558 -0.294 16.716 1.00 83.62 81 ARG A N 1
ATOM 627 C CA . ARG A 1 81 ? -10.139 0.007 18.100 1.00 83.62 81 ARG A CA 1
ATOM 628 C C . ARG A 1 81 ? -11.213 0.746 18.900 1.00 83.62 81 ARG A C 1
ATOM 630 O O . ARG A 1 81 ? -11.400 0.451 20.079 1.00 83.62 81 ARG A O 1
ATOM 637 N N . GLN A 1 82 ? -11.915 1.697 18.282 1.00 82.38 82 GLN A N 1
ATOM 638 C CA . GLN A 1 82 ? -13.015 2.416 18.936 1.00 82.38 82 GLN A CA 1
ATOM 639 C C . GLN A 1 82 ? -14.191 1.485 19.246 1.00 82.38 82 GLN A C 1
ATOM 641 O O . GLN A 1 82 ? -14.736 1.545 20.348 1.00 82.38 82 GLN A O 1
ATOM 646 N N . GLN A 1 83 ? -14.542 0.596 18.312 1.00 77.00 83 GLN A N 1
ATOM 647 C CA . GLN A 1 83 ? -15.572 -0.423 18.520 1.00 77.00 83 GLN A CA 1
ATOM 648 C C . GLN A 1 83 ? -15.188 -1.380 19.652 1.00 77.00 83 GLN A C 1
ATOM 650 O O . GLN A 1 83 ? -15.981 -1.570 20.568 1.00 77.00 83 GLN A O 1
ATOM 655 N N . ALA A 1 84 ? -13.958 -1.900 19.659 1.00 81.50 84 ALA A N 1
ATOM 656 C CA . ALA A 1 84 ? -13.468 -2.767 20.730 1.00 81.50 84 ALA A CA 1
ATOM 657 C C . ALA A 1 84 ? -13.520 -2.077 22.106 1.00 81.50 84 ALA A C 1
ATOM 659 O O . ALA A 1 84 ? -13.954 -2.679 23.085 1.00 81.50 84 ALA A O 1
ATOM 660 N N . ALA A 1 85 ? -13.150 -0.793 22.183 1.00 79.25 85 ALA A N 1
ATOM 661 C CA . ALA A 1 85 ? -13.238 -0.016 23.420 1.00 79.25 85 ALA A CA 1
ATOM 662 C C . ALA A 1 85 ? -14.689 0.217 23.885 1.00 79.25 85 ALA A C 1
ATOM 664 O O . ALA A 1 85 ? -14.951 0.237 25.088 1.00 79.25 85 ALA A O 1
ATOM 665 N N . ALA A 1 86 ? -15.635 0.405 22.960 1.00 77.12 86 ALA A N 1
ATOM 666 C CA . ALA A 1 86 ? -17.054 0.535 23.285 1.00 77.12 86 ALA A CA 1
ATOM 667 C C . ALA A 1 86 ? -17.645 -0.798 23.774 1.00 77.12 86 ALA A C 1
ATOM 669 O O . ALA A 1 86 ? -18.303 -0.824 24.813 1.00 77.12 86 ALA A O 1
ATOM 670 N N . THR A 1 87 ? -1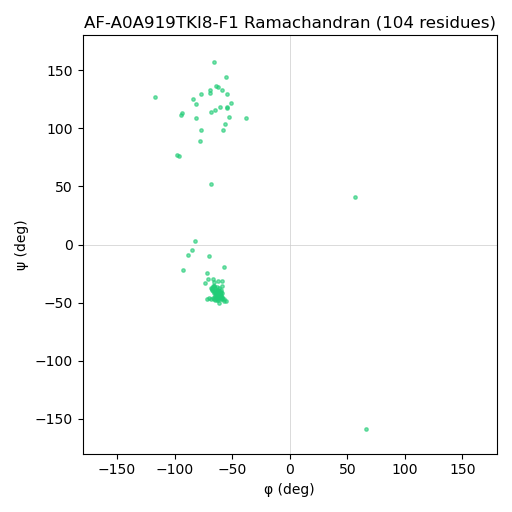7.350 -1.903 23.084 1.00 78.75 87 THR A N 1
ATOM 671 C CA . THR A 1 87 ? -17.776 -3.250 23.485 1.00 78.75 87 THR A CA 1
ATOM 672 C C . THR A 1 87 ? -17.217 -3.620 24.856 1.00 78.75 87 THR A C 1
ATOM 674 O O . THR A 1 87 ? -17.982 -4.026 25.725 1.00 78.75 87 THR A O 1
ATOM 677 N N . ALA A 1 88 ? -15.929 -3.364 25.114 1.00 75.50 88 ALA A N 1
ATOM 678 C CA . ALA A 1 88 ? -15.312 -3.633 26.414 1.00 75.50 88 ALA A CA 1
ATOM 679 C C . ALA A 1 88 ? -15.995 -2.877 27.571 1.00 75.50 88 ALA A C 1
ATOM 681 O O . ALA A 1 88 ? -16.130 -3.420 28.667 1.00 75.50 88 ALA A O 1
ATOM 682 N N . ARG A 1 89 ? -16.469 -1.642 27.345 1.00 69.00 89 ARG A N 1
ATOM 683 C CA . ARG A 1 89 ? -17.227 -0.870 28.351 1.00 69.00 89 ARG A CA 1
ATOM 684 C C . ARG A 1 89 ? -18.596 -1.472 28.653 1.00 69.00 89 ARG A C 1
ATOM 686 O O . ARG A 1 89 ? -19.018 -1.468 29.808 1.00 69.00 89 ARG A O 1
ATOM 693 N N . ILE A 1 90 ? -19.271 -1.985 27.625 1.00 72.94 90 ILE A N 1
ATOM 694 C CA . ILE A 1 90 ? -20.558 -2.674 27.767 1.00 72.94 90 ILE A CA 1
ATOM 695 C C . ILE A 1 90 ? -20.358 -4.002 28.512 1.00 72.94 90 ILE A C 1
ATOM 697 O O . ILE A 1 90 ? -21.077 -4.268 29.471 1.00 72.94 90 ILE A O 1
ATOM 701 N N . GLU A 1 91 ? -19.359 -4.802 28.123 1.00 69.81 91 GLU A N 1
ATOM 702 C CA . GLU A 1 91 ? -19.056 -6.112 28.722 1.00 69.81 91 GLU A CA 1
ATOM 703 C C . GLU A 1 91 ? -18.574 -6.016 30.174 1.00 6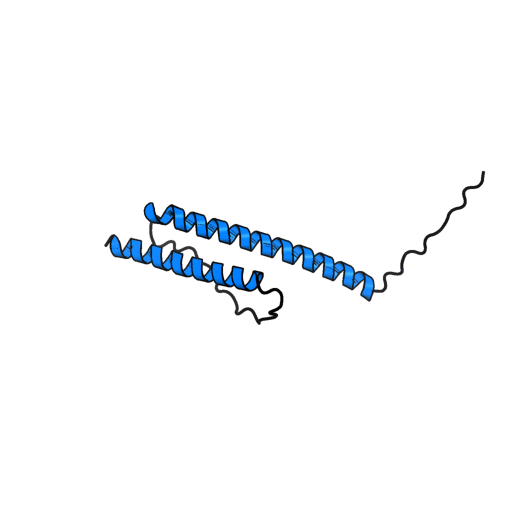9.81 91 GLU A C 1
ATOM 705 O O . GLU A 1 91 ? -18.997 -6.805 31.016 1.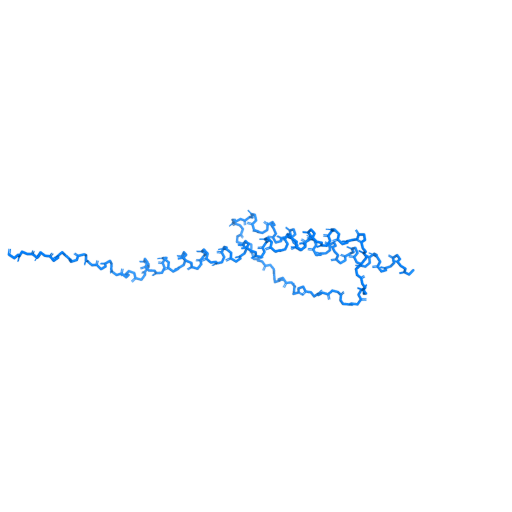00 69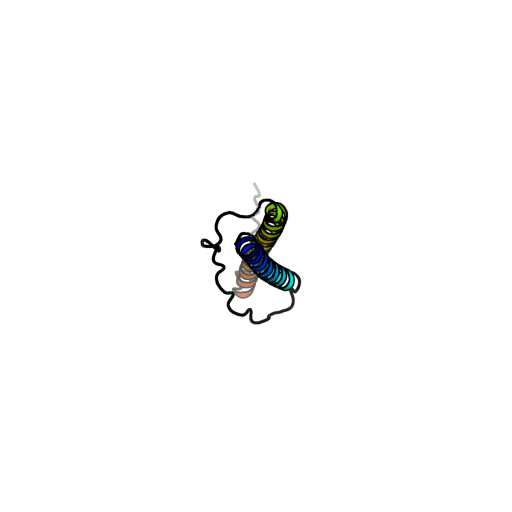.81 91 GLU A O 1
ATOM 710 N N . THR A 1 92 ? -17.738 -5.023 30.498 1.00 66.31 92 THR A N 1
ATOM 711 C CA . THR A 1 92 ? -17.259 -4.792 31.876 1.00 66.31 92 THR A CA 1
ATOM 712 C C . THR A 1 92 ? -18.379 -4.285 32.793 1.00 66.31 92 THR A C 1
ATOM 714 O O . THR A 1 92 ? -18.205 -4.222 34.009 1.00 66.31 92 THR A O 1
ATOM 717 N N . GLY A 1 93 ? -19.543 -3.927 32.234 1.00 55.31 93 GLY A N 1
ATOM 718 C CA . GLY A 1 93 ? -20.667 -3.411 32.999 1.00 55.31 93 GLY A CA 1
ATOM 719 C C . GLY A 1 93 ? -20.273 -2.174 33.799 1.00 55.31 93 GLY A C 1
ATOM 720 O O . GLY A 1 93 ? -20.656 -2.074 34.964 1.00 55.31 93 GLY A O 1
ATOM 721 N N . GLU A 1 94 ? -19.474 -1.265 33.212 1.00 55.66 94 GLU A N 1
ATOM 722 C CA . GLU A 1 94 ? -19.130 0.009 33.851 1.00 55.66 94 GLU A CA 1
ATOM 723 C C . GLU A 1 94 ? -20.451 0.729 34.131 1.00 55.66 94 GLU A C 1
ATOM 725 O O . GLU A 1 94 ? -21.106 1.255 33.229 1.00 55.66 94 GLU A O 1
ATOM 730 N N . ALA A 1 95 ? -20.904 0.604 35.382 1.00 56.66 95 ALA A N 1
ATOM 731 C CA . ALA A 1 95 ? -22.250 0.942 35.789 1.00 56.66 95 ALA A CA 1
ATOM 732 C C . ALA A 1 95 ? -22.515 2.378 35.363 1.00 56.66 95 ALA A C 1
ATOM 734 O O . ALA A 1 95 ? -21.811 3.287 35.808 1.00 56.66 95 ALA A O 1
ATOM 735 N N . VAL A 1 96 ? -23.512 2.562 34.490 1.00 58.81 96 VAL A N 1
ATOM 736 C CA . VAL A 1 96 ? -24.062 3.868 34.127 1.00 58.81 96 VAL A CA 1
ATOM 737 C C . VAL A 1 96 ? -24.085 4.702 35.402 1.00 58.81 96 VAL A C 1
ATOM 739 O O . VAL A 1 96 ? -24.827 4.368 36.330 1.00 58.81 96 VAL A O 1
ATOM 742 N N . LYS A 1 97 ? -23.209 5.716 35.500 1.00 62.31 97 LYS A N 1
ATOM 743 C CA . LYS A 1 97 ? -23.169 6.609 36.662 1.00 62.31 97 LYS A CA 1
ATOM 744 C C . LYS A 1 97 ? -24.592 7.119 36.834 1.00 62.31 97 LYS A C 1
ATOM 746 O O . LYS A 1 97 ? -25.082 7.836 35.964 1.00 62.31 97 LYS A O 1
ATOM 751 N N . ARG A 1 98 ? -25.273 6.671 37.896 1.00 63.56 98 ARG A N 1
ATOM 752 C CA . ARG A 1 98 ? -26.664 7.047 38.167 1.00 63.56 98 ARG A CA 1
ATOM 753 C C . ARG A 1 98 ? -26.739 8.574 38.103 1.00 63.56 98 ARG A C 1
ATOM 755 O O . ARG A 1 98 ? -25.981 9.211 38.836 1.00 63.56 98 ARG A O 1
ATOM 762 N N . PRO A 1 99 ? -27.577 9.164 37.236 1.00 67.19 99 PRO A N 1
ATOM 763 C CA . PRO A 1 99 ? -27.716 10.609 37.201 1.00 67.19 99 PRO A CA 1
ATOM 764 C C . PRO A 1 99 ? -28.222 11.069 38.571 1.00 67.19 99 PRO A C 1
ATOM 766 O O . PRO A 1 99 ? -29.280 10.638 39.029 1.00 67.19 99 PRO A O 1
ATOM 769 N N . VAL A 1 100 ? -27.421 11.887 39.255 1.00 73.00 100 VAL A N 1
ATOM 770 C CA . VAL A 1 100 ? -27.784 12.507 40.531 1.00 73.00 100 VAL A CA 1
ATOM 771 C C . VAL A 1 100 ? -28.357 13.877 40.206 1.00 73.00 100 VAL A C 1
ATOM 773 O O . VAL A 1 100 ? -27.642 14.743 39.704 1.00 73.00 100 VAL A O 1
ATOM 776 N N . TYR A 1 101 ? -29.647 14.063 40.469 1.00 75.19 101 TYR A N 1
ATOM 777 C CA . TYR A 1 101 ?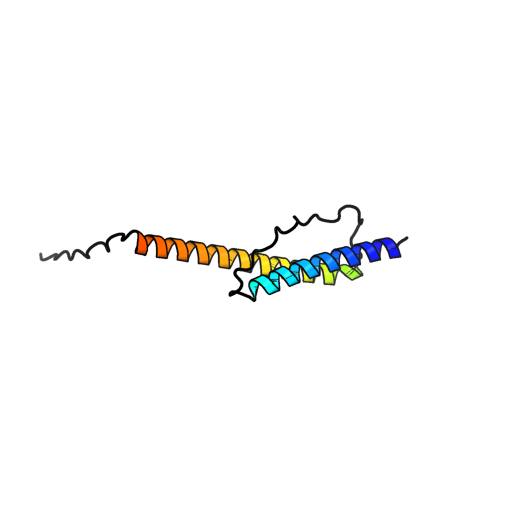 -30.278 15.375 40.398 1.00 75.19 101 TYR A CA 1
ATOM 778 C C . TYR A 1 101 ? -29.996 16.127 41.701 1.00 75.19 101 TYR A C 1
ATOM 780 O O . TYR A 1 101 ? -30.330 15.648 42.783 1.00 75.19 101 TYR A O 1
ATOM 788 N N . LEU A 1 102 ? -29.345 17.284 41.584 1.00 75.50 102 LEU A N 1
ATOM 789 C CA . LEU A 1 102 ? -29.165 18.247 42.666 1.00 75.50 102 LEU A CA 1
ATOM 790 C C . LEU A 1 102 ? -30.289 19.278 42.556 1.00 75.50 102 LEU A C 1
ATOM 792 O O . LEU A 1 102 ? -30.331 20.040 41.592 1.00 75.50 102 LEU A O 1
ATOM 796 N N . ASP A 1 103 ? -31.205 19.261 43.520 1.00 73.38 103 ASP A N 1
ATOM 797 C CA . ASP A 1 103 ? -32.198 20.319 43.686 1.00 73.38 103 ASP A CA 1
ATOM 798 C C . ASP A 1 103 ? -31.539 21.474 44.447 1.00 73.38 103 ASP A C 1
ATOM 800 O O . ASP A 1 103 ? -31.195 21.351 45.625 1.00 73.38 103 ASP A O 1
ATOM 804 N N . CYS A 1 104 ? -31.284 22.571 43.739 1.00 69.69 104 CYS A N 1
ATOM 805 C CA . CYS A 1 104 ? -30.773 23.804 44.319 1.00 69.69 104 CYS A CA 1
ATOM 806 C C . CYS A 1 104 ? -31.948 24.760 44.541 1.00 69.69 104 CYS A C 1
ATOM 808 O O . CYS A 1 104 ? -32.134 25.702 43.771 1.00 69.69 104 CYS A O 1
ATOM 810 N N . ALA A 1 105 ? -32.734 24.519 45.588 1.00 70.81 105 ALA A N 1
ATOM 811 C CA . ALA A 1 105 ? -33.686 25.499 46.094 1.00 70.81 105 ALA A CA 1
ATOM 812 C C . ALA A 1 105 ? -32.965 26.471 47.048 1.00 70.81 105 ALA A C 1
ATOM 814 O O . ALA A 1 105 ? -32.314 26.035 48.001 1.00 70.81 105 ALA A O 1
ATOM 815 N N . MET A 1 106 ? -33.073 27.776 46.772 1.00 47.75 106 MET A N 1
ATOM 816 C CA . MET A 1 106 ? -32.686 28.875 47.668 1.00 47.75 106 MET A CA 1
ATOM 817 C C . MET A 1 106 ? -33.934 29.658 48.061 1.00 47.75 106 MET A C 1
ATOM 819 O O . MET A 1 106 ? -34.763 29.904 47.156 1.00 47.75 106 MET A O 1
#

Mean predicted aligned error: 10.74 Å

pLDDT: mean 81.72, std 13.06, range [47.75, 97.88]

Secondary structure (DSSP, 8-state):
-HHHHHHHHHHHHHHHHHHHHHHHHHHH-TT-----PPPP-----GGG-SPPGGGHHHHHHHHHHHHHHHHHHHHHHHHHHHHHHHHHHHHTT-------------

Foldseek 3Di:
DVVVLQVVLVVLLVVLLVVLVVLVVVLVCPPDPDPDDPDDDDDPPPPSPDDDPVCVVSVVVSVVSVVVSVVSVVVVVVVVVVVVVVVVCVVVCVDPPPDDDDDDDD

Organism: NCBI:txid1223317

Solvent-accessible surface area (backbone atoms only — not comparable to full-atom values): 6679 Å² total; per-residue (Å²): 113,70,66,55,50,52,49,52,53,49,53,54,50,50,54,53,47,52,55,48,51,50,52,51,54,54,66,71,41,83,80,66,87,62,85,74,71,86,74,78,81,87,71,82,76,75,87,61,66,78,82,60,75,88,52,44,66,60,53,55,50,51,50,53,50,48,52,52,50,54,52,49,52,55,50,51,54,52,52,51,52,52,50,52,56,51,50,51,44,62,74,68,55,68,68,75,76,74,86,78,85,81,84,85,84,130